Protein AF-A0A1F8X0F4-F1 (afdb_monomer)

pLDDT: mean 81.15, std 16.28, range [40.66, 98.38]

Structure (mmCIF, N/CA/C/O backbone):
data_AF-A0A1F8X0F4-F1
#
_entry.id   AF-A0A1F8X0F4-F1
#
loop_
_atom_site.group_PDB
_atom_site.id
_atom_site.type_symbol
_atom_site.label_atom_id
_atom_site.label_alt_id
_atom_site.label_comp_id
_atom_site.label_asym_id
_atom_site.label_entity_id
_atom_site.label_seq_id
_atom_site.pdbx_PDB_ins_code
_atom_site.Cartn_x
_atom_site.Cartn_y
_atom_site.Cartn_z
_atom_site.occupancy
_atom_site.B_iso_or_equiv
_atom_site.auth_seq_id
_atom_site.auth_comp_id
_atom_site.auth_asym_id
_atom_site.auth_atom_id
_atom_site.pdbx_PDB_model_num
ATOM 1 N N . MET A 1 1 ? -19.826 -10.451 -7.111 1.00 40.66 1 MET A N 1
ATOM 2 C CA . MET A 1 1 ? -19.339 -10.326 -8.500 1.00 40.66 1 MET A CA 1
ATOM 3 C C . MET A 1 1 ? -18.134 -11.232 -8.642 1.00 40.66 1 MET A C 1
ATOM 5 O O . MET A 1 1 ? -17.157 -11.017 -7.940 1.00 40.66 1 MET A O 1
ATOM 9 N N . THR A 1 2 ? -18.222 -12.269 -9.465 1.00 52.91 2 THR A N 1
ATOM 10 C CA . THR A 1 2 ? -17.067 -13.077 -9.873 1.00 52.91 2 THR A CA 1
ATOM 11 C C . THR A 1 2 ? -16.422 -12.373 -11.059 1.00 52.91 2 THR A C 1
ATOM 13 O O . THR A 1 2 ? -17.059 -12.229 -12.098 1.00 52.91 2 THR A O 1
ATOM 16 N N . ILE A 1 3 ? -15.214 -11.844 -10.869 1.00 61.50 3 ILE A N 1
ATOM 17 C CA . ILE A 1 3 ? -14.435 -11.253 -11.961 1.00 61.50 3 ILE A CA 1
ATOM 18 C C . ILE A 1 3 ? -13.949 -12.408 -12.833 1.00 61.50 3 ILE A C 1
ATOM 20 O O . ILE A 1 3 ? -13.308 -13.326 -12.325 1.00 61.50 3 ILE A O 1
ATOM 24 N N . ASP A 1 4 ? -14.293 -12.363 -14.115 1.00 71.62 4 ASP A N 1
ATOM 25 C CA . ASP A 1 4 ? -13.789 -13.286 -15.125 1.00 71.62 4 ASP A CA 1
ATOM 26 C C . ASP A 1 4 ? -12.295 -12.983 -15.384 1.00 71.62 4 ASP A C 1
ATOM 28 O O . ASP A 1 4 ? -11.974 -11.855 -15.788 1.00 71.62 4 ASP A O 1
ATOM 32 N N . PRO A 1 5 ? -11.377 -13.930 -15.102 1.00 60.72 5 PRO A N 1
ATOM 33 C CA . PRO A 1 5 ? -9.943 -13.732 -15.284 1.00 60.72 5 PRO A CA 1
ATOM 34 C C . PRO A 1 5 ? -9.582 -13.373 -16.727 1.00 60.72 5 PRO A C 1
ATOM 36 O O . PRO A 1 5 ? -8.824 -12.427 -16.939 1.00 60.72 5 PRO A O 1
ATOM 39 N N . GLU A 1 6 ? -10.159 -14.062 -17.713 1.00 65.94 6 GLU A N 1
ATOM 40 C CA . GLU A 1 6 ? -9.899 -13.827 -19.134 1.00 65.94 6 GLU A CA 1
ATOM 41 C C . GLU A 1 6 ? -10.255 -12.389 -19.524 1.00 65.94 6 GLU A C 1
ATOM 43 O O . GLU A 1 6 ? -9.454 -11.689 -20.148 1.00 65.94 6 GLU A O 1
ATOM 48 N N . PHE A 1 7 ? -11.410 -11.901 -19.065 1.00 68.19 7 PHE A N 1
ATOM 49 C CA . PHE A 1 7 ? -11.855 -10.535 -19.339 1.00 68.19 7 PHE A CA 1
ATOM 50 C C . PHE A 1 7 ? -10.966 -9.474 -18.669 1.00 68.19 7 PHE A C 1
ATOM 52 O O . PHE A 1 7 ? -10.709 -8.406 -19.235 1.00 68.19 7 PHE A O 1
ATOM 59 N N . PHE A 1 8 ? -10.472 -9.749 -17.459 1.00 63.84 8 PHE A N 1
ATOM 60 C CA . PHE A 1 8 ? -9.534 -8.866 -16.766 1.00 63.84 8 PHE A CA 1
ATOM 61 C C . PHE A 1 8 ? -8.201 -8.759 -17.522 1.00 63.84 8 PHE A C 1
ATOM 63 O O . PHE A 1 8 ? -7.696 -7.653 -17.736 1.00 63.84 8 PHE A O 1
ATOM 70 N N . TYR A 1 9 ? -7.659 -9.890 -17.981 1.00 60.19 9 TYR A N 1
ATOM 71 C CA . TYR A 1 9 ? -6.401 -9.924 -18.724 1.00 60.19 9 TYR A CA 1
ATOM 72 C C . TYR A 1 9 ? -6.515 -9.323 -20.131 1.00 60.19 9 TYR A C 1
ATOM 74 O O . TYR A 1 9 ? -5.599 -8.615 -20.556 1.00 60.19 9 TYR A O 1
ATOM 82 N N . GLU A 1 10 ? -7.633 -9.516 -20.837 1.00 63.59 10 GLU A N 1
ATOM 83 C CA . GLU A 1 10 ? -7.865 -8.867 -22.137 1.00 63.59 10 GLU A CA 1
ATOM 84 C C . GLU A 1 10 ? -7.915 -7.339 -22.025 1.00 63.59 10 GLU A C 1
ATOM 86 O O . GLU A 1 10 ? -7.303 -6.640 -22.837 1.00 63.59 10 GLU A O 1
ATOM 91 N N . ARG A 1 11 ? -8.568 -6.794 -20.987 1.00 59.97 11 ARG A N 1
ATOM 92 C CA . ARG A 1 11 ? -8.581 -5.337 -20.756 1.00 59.97 11 ARG A CA 1
ATOM 93 C C . ARG A 1 11 ? -7.194 -4.779 -20.456 1.00 59.97 11 ARG A C 1
ATOM 95 O O . ARG A 1 11 ? -6.900 -3.655 -20.859 1.00 59.97 11 ARG A O 1
ATOM 102 N N . LEU A 1 12 ? -6.343 -5.550 -19.783 1.00 58.25 12 LEU A N 1
ATOM 103 C CA . LEU A 1 12 ? -4.957 -5.163 -19.523 1.00 58.25 12 LEU A CA 1
ATOM 104 C C . LEU A 1 12 ? -4.124 -5.128 -20.807 1.00 58.25 12 LEU A C 1
ATOM 106 O O . LEU A 1 12 ? -3.413 -4.153 -21.045 1.00 58.25 12 LEU A O 1
ATOM 110 N N . LYS A 1 13 ? -4.286 -6.127 -21.678 1.00 54.56 13 LYS A N 1
ATOM 111 C CA . LYS A 1 13 ? -3.525 -6.289 -22.926 1.00 54.56 13 LYS A CA 1
ATOM 112 C C . LYS A 1 13 ? -3.634 -5.099 -23.893 1.00 54.56 13 LYS A C 1
ATOM 114 O O . LYS A 1 13 ? -2.693 -4.831 -24.632 1.00 54.56 13 LYS A O 1
ATOM 119 N N . HIS A 1 14 ? -4.752 -4.371 -23.880 1.00 55.88 14 HIS A N 1
ATOM 120 C CA . HIS A 1 14 ? -4.984 -3.210 -24.755 1.00 55.88 14 HIS A CA 1
ATOM 121 C C . HIS A 1 14 ? -4.685 -1.850 -24.104 1.00 55.88 14 HIS A C 1
ATOM 123 O O . HIS A 1 14 ? -4.818 -0.819 -24.758 1.00 55.88 14 HIS A O 1
ATOM 129 N N . SER A 1 15 ? -4.281 -1.828 -22.831 1.00 57.03 15 SER A N 1
ATOM 130 C CA . SER A 1 15 ? -4.058 -0.586 -22.075 1.00 57.03 15 SER A CA 1
ATOM 131 C C . SER A 1 15 ? -2.681 0.053 -22.294 1.00 57.03 15 SER A C 1
ATOM 133 O O . SER A 1 15 ? -2.433 1.148 -21.796 1.00 57.03 15 SER A O 1
ATOM 135 N N . GLY A 1 16 ? -1.774 -0.625 -23.005 1.00 57.06 16 GLY A N 1
ATOM 136 C CA . GLY A 1 16 ? -0.374 -0.206 -23.131 1.00 57.06 16 GLY A CA 1
ATOM 137 C C . GLY A 1 16 ? 0.462 -0.413 -21.860 1.00 57.06 16 GLY A C 1
ATOM 138 O O . GLY A 1 16 ? 1.663 -0.184 -21.901 1.00 57.06 16 GLY A O 1
ATOM 139 N N . MET A 1 17 ? -0.141 -0.871 -20.756 1.00 55.72 17 MET A N 1
ATOM 140 C CA . MET A 1 17 ? 0.570 -1.394 -19.587 1.00 55.72 17 MET A CA 1
ATOM 141 C C . MET A 1 17 ? 0.722 -2.903 -19.730 1.00 55.72 17 MET A C 1
ATOM 143 O O . MET A 1 17 ? -0.274 -3.617 -19.885 1.00 55.72 17 MET A O 1
ATOM 147 N N . GLU A 1 18 ? 1.947 -3.417 -19.638 1.00 63.50 18 GLU A N 1
ATOM 148 C CA . GLU A 1 18 ? 2.117 -4.858 -19.546 1.00 63.50 18 GLU A CA 1
ATOM 149 C C . GLU A 1 18 ? 1.678 -5.342 -18.160 1.00 63.50 18 GLU A C 1
ATOM 151 O O . GLU A 1 18 ? 1.882 -4.674 -17.147 1.00 63.50 18 GLU A O 1
ATOM 156 N N . ILE A 1 19 ? 1.117 -6.555 -18.082 1.00 64.25 19 ILE A N 1
ATOM 157 C CA . ILE A 1 19 ? 0.841 -7.243 -16.803 1.00 64.25 19 ILE A CA 1
ATOM 158 C C . ILE A 1 19 ? 2.097 -7.235 -15.917 1.00 64.25 19 ILE A C 1
ATOM 160 O O . ILE A 1 19 ? 2.005 -7.116 -14.693 1.00 64.25 19 ILE A O 1
ATOM 164 N N . ARG A 1 20 ? 3.275 -7.307 -16.550 1.00 60.12 20 ARG A N 1
ATOM 165 C CA . ARG A 1 20 ? 4.570 -7.134 -15.90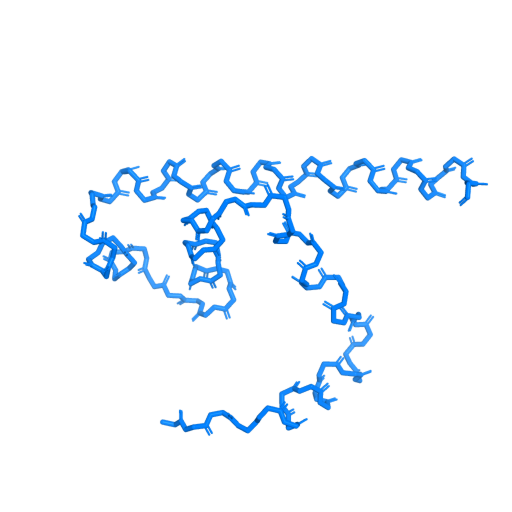4 1.00 60.12 20 ARG A CA 1
ATOM 166 C C . ARG A 1 20 ? 4.639 -5.818 -15.136 1.00 60.12 20 ARG A C 1
ATOM 168 O O . ARG A 1 20 ? 4.992 -5.856 -13.974 1.00 60.12 20 ARG A O 1
ATOM 175 N N . ASP A 1 21 ? 4.242 -4.687 -15.696 1.00 63.91 21 ASP A N 1
ATOM 176 C CA . ASP A 1 21 ? 4.372 -3.378 -15.040 1.00 63.91 21 ASP A CA 1
ATOM 177 C C . ASP A 1 21 ? 3.421 -3.202 -13.841 1.00 63.91 21 ASP A C 1
ATOM 179 O O . ASP A 1 21 ? 3.681 -2.397 -12.944 1.00 63.91 21 ASP A O 1
ATOM 183 N N . ILE A 1 22 ? 2.360 -4.013 -13.778 1.00 66.81 22 ILE A N 1
ATOM 184 C CA . ILE A 1 22 ? 1.414 -4.068 -12.653 1.00 66.81 22 ILE A CA 1
ATOM 185 C C . ILE A 1 22 ? 1.888 -5.041 -11.569 1.00 66.81 22 ILE A C 1
ATOM 187 O O . ILE A 1 22 ? 1.777 -4.757 -10.379 1.00 66.81 22 ILE A O 1
ATOM 191 N N . LEU A 1 23 ? 2.424 -6.201 -11.952 1.00 69.00 23 LEU A N 1
ATOM 192 C CA . LEU A 1 23 ? 2.821 -7.246 -11.003 1.00 69.00 23 LEU A CA 1
ATOM 193 C C . LEU A 1 23 ? 4.272 -7.117 -10.523 1.00 69.00 23 LEU A C 1
ATOM 195 O O . LEU A 1 23 ? 4.583 -7.516 -9.402 1.00 69.00 23 LEU A O 1
ATOM 199 N N . TRP A 1 24 ? 5.157 -6.541 -11.335 1.00 65.38 24 TRP A N 1
ATOM 200 C CA . TRP A 1 24 ? 6.578 -6.349 -11.036 1.00 65.38 24 TRP A CA 1
ATOM 201 C C . TRP A 1 24 ? 6.833 -5.524 -9.770 1.00 65.38 24 TRP A C 1
ATOM 203 O O . TRP A 1 24 ? 7.624 -5.973 -8.938 1.00 65.38 24 TRP A O 1
ATOM 213 N N . PRO A 1 25 ? 6.115 -4.408 -9.521 1.00 69.88 25 PRO A N 1
ATOM 214 C CA . PRO A 1 25 ? 6.224 -3.669 -8.263 1.00 69.88 25 PRO A CA 1
ATOM 215 C C . PRO A 1 25 ? 5.981 -4.533 -7.016 1.00 69.88 25 PRO A C 1
ATOM 217 O O . PRO A 1 25 ? 6.514 -4.264 -5.944 1.00 69.88 25 PRO A O 1
ATOM 220 N N . LEU A 1 26 ? 5.184 -5.597 -7.143 1.00 78.69 26 LEU A N 1
ATOM 221 C CA . LEU A 1 26 ? 4.769 -6.434 -6.021 1.00 78.69 26 LEU A CA 1
ATOM 222 C C . LEU A 1 26 ? 5.761 -7.558 -5.689 1.00 78.69 26 LEU A C 1
ATOM 224 O O . LEU A 1 26 ? 5.637 -8.176 -4.625 1.00 78.69 26 LEU A O 1
ATOM 228 N N . ALA A 1 27 ? 6.724 -7.844 -6.573 1.00 79.81 27 ALA A N 1
ATOM 229 C CA . ALA A 1 27 ? 7.636 -8.979 -6.436 1.00 79.81 27 ALA A CA 1
ATOM 230 C C . ALA A 1 27 ? 8.554 -8.849 -5.207 1.00 79.81 27 ALA A C 1
ATOM 232 O O . ALA A 1 27 ? 8.753 -9.825 -4.485 1.00 79.81 27 ALA A O 1
ATOM 233 N N . GLY A 1 28 ? 9.039 -7.634 -4.925 1.00 84.94 28 GLY A N 1
ATOM 234 C CA . GLY A 1 28 ? 9.893 -7.332 -3.767 1.00 84.94 28 GLY A CA 1
ATOM 235 C C . GLY A 1 28 ? 9.145 -7.169 -2.437 1.00 84.94 28 GLY A C 1
ATOM 236 O O . GLY A 1 28 ? 9.768 -6.990 -1.387 1.00 84.94 28 GLY A O 1
ATOM 237 N N . LEU A 1 29 ? 7.810 -7.219 -2.459 1.00 9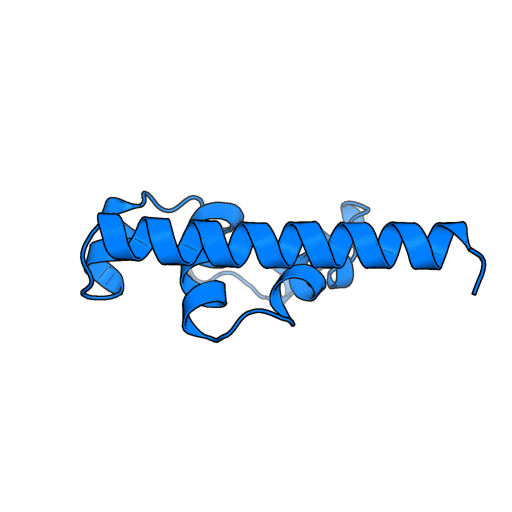2.25 29 LEU A N 1
ATOM 238 C CA . LEU A 1 29 ? 6.983 -7.063 -1.268 1.00 92.25 29 LEU A CA 1
ATOM 239 C C . LEU A 1 29 ? 6.767 -8.403 -0.572 1.00 92.25 29 LEU A C 1
ATOM 241 O O . LEU A 1 29 ? 6.448 -9.413 -1.212 1.00 92.25 29 LEU A O 1
ATOM 245 N N . ASN A 1 30 ? 6.854 -8.397 0.760 1.00 94.25 30 ASN A N 1
ATOM 246 C CA . ASN A 1 30 ? 6.415 -9.546 1.549 1.00 94.25 30 ASN A CA 1
ATOM 247 C C . ASN A 1 30 ? 4.878 -9.709 1.459 1.00 94.25 30 ASN A C 1
ATOM 249 O O . ASN A 1 30 ? 4.183 -8.769 1.063 1.00 94.25 30 ASN A O 1
ATOM 253 N N . PRO A 1 31 ? 4.308 -10.867 1.846 1.00 94.19 31 PRO A N 1
ATOM 254 C CA . PRO A 1 31 ? 2.875 -11.124 1.673 1.00 94.19 31 PRO A CA 1
ATOM 255 C C . PRO A 1 31 ? 1.956 -10.066 2.297 1.00 94.19 31 PRO A C 1
ATOM 257 O O . PRO A 1 31 ? 0.907 -9.750 1.741 1.00 94.19 31 PRO A O 1
ATOM 260 N N . ARG A 1 32 ? 2.351 -9.487 3.437 1.00 95.00 32 ARG A N 1
ATOM 261 C CA . ARG A 1 32 ? 1.538 -8.504 4.158 1.00 95.00 32 ARG A CA 1
ATOM 262 C C . ARG A 1 32 ? 1.642 -7.105 3.553 1.00 95.00 32 ARG A C 1
ATOM 264 O O . ARG A 1 32 ? 0.627 -6.430 3.441 1.00 95.00 32 ARG A O 1
ATOM 271 N N . GLU A 1 33 ? 2.833 -6.696 3.128 1.00 96.12 33 GLU A N 1
ATOM 272 C CA . GLU A 1 33 ? 3.036 -5.475 2.334 1.00 96.12 33 GLU A CA 1
ATOM 273 C C . GLU A 1 33 ? 2.237 -5.537 1.033 1.00 96.12 33 GLU A C 1
ATOM 275 O O . GLU A 1 33 ? 1.500 -4.610 0.716 1.00 96.12 33 GLU A O 1
ATOM 280 N N . ARG A 1 34 ? 2.320 -6.668 0.324 1.00 94.56 34 ARG A N 1
ATOM 281 C CA . ARG A 1 34 ? 1.624 -6.884 -0.945 1.00 94.56 34 ARG A CA 1
ATOM 282 C C . ARG A 1 34 ? 0.110 -6.795 -0.802 1.00 94.56 34 ARG A C 1
ATOM 284 O O . ARG A 1 34 ? -0.527 -6.151 -1.629 1.00 94.56 34 ARG A O 1
ATOM 291 N N . ALA A 1 35 ? -0.453 -7.425 0.228 1.00 94.56 35 ALA A N 1
ATOM 292 C CA . ALA A 1 35 ? -1.891 -7.396 0.479 1.00 94.56 35 ALA A CA 1
ATOM 293 C C . ALA A 1 35 ? -2.384 -5.967 0.748 1.00 94.56 35 ALA A C 1
ATOM 295 O O . ALA A 1 35 ? -3.244 -5.476 0.024 1.00 94.56 35 ALA A O 1
ATOM 296 N N . VAL A 1 36 ? -1.758 -5.261 1.699 1.00 96.25 36 VAL A N 1
ATOM 297 C CA . VAL A 1 36 ? -2.123 -3.873 2.036 1.00 96.25 36 VAL A CA 1
ATOM 298 C C . VAL A 1 36 ? -1.9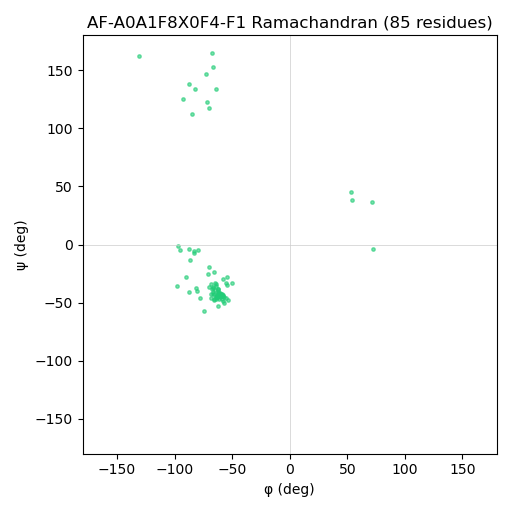61 -2.942 0.832 1.00 96.25 36 VAL A C 1
ATOM 300 O O . VAL A 1 36 ? -2.847 -2.135 0.562 1.00 96.25 36 VAL A O 1
ATOM 303 N N . PHE A 1 37 ? -0.863 -3.072 0.083 1.00 94.88 37 PHE A N 1
ATOM 304 C CA . PHE A 1 37 ? -0.617 -2.276 -1.119 1.00 94.88 37 PHE A CA 1
ATOM 305 C C . PHE A 1 37 ? -1.686 -2.521 -2.192 1.00 94.88 37 PHE A C 1
ATOM 307 O O . PHE A 1 37 ? -2.231 -1.570 -2.743 1.00 94.88 37 PHE A O 1
ATOM 314 N N . THR A 1 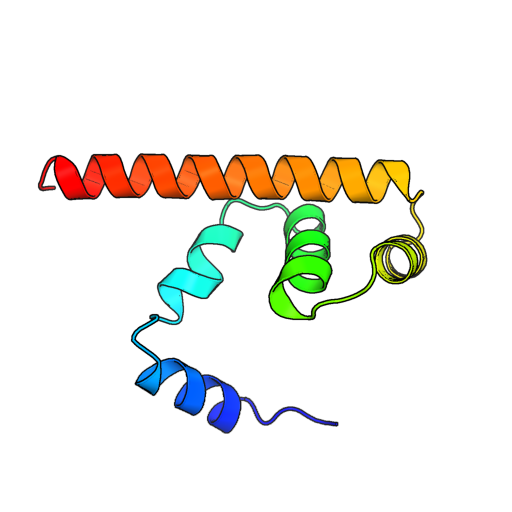38 ? -2.014 -3.787 -2.463 1.00 92.12 38 THR A N 1
ATOM 315 C CA . THR A 1 38 ? -3.009 -4.172 -3.479 1.00 92.12 38 THR A CA 1
ATOM 316 C C . THR A 1 38 ? -4.408 -3.699 -3.091 1.00 92.12 38 THR A C 1
ATOM 318 O O . THR A 1 38 ? -5.101 -3.088 -3.902 1.00 92.12 38 THR A O 1
ATOM 321 N N . GLU A 1 39 ? -4.819 -3.938 -1.845 1.00 94.44 39 GLU A N 1
ATOM 322 C CA . GLU A 1 39 ? -6.127 -3.517 -1.335 1.00 94.44 39 GLU A CA 1
ATOM 323 C C . GLU A 1 39 ? -6.308 -2.001 -1.438 1.00 94.44 39 GLU A C 1
ATOM 325 O O . GLU A 1 39 ? -7.371 -1.533 -1.852 1.00 94.44 39 GLU A O 1
ATOM 330 N N . TYR A 1 40 ? -5.267 -1.238 -1.102 1.00 95.06 40 TYR A N 1
ATOM 331 C CA . TYR A 1 40 ? -5.313 0.217 -1.143 1.00 95.06 40 TYR A CA 1
ATOM 332 C C . TYR A 1 40 ? -5.249 0.765 -2.574 1.00 95.06 40 TYR A C 1
ATOM 334 O O . TYR A 1 40 ? -6.168 1.460 -2.997 1.00 95.06 40 TYR A O 1
ATOM 342 N N . HIS A 1 41 ? -4.206 0.434 -3.342 1.00 90.44 41 HIS A N 1
ATOM 343 C CA . HIS A 1 41 ? -3.96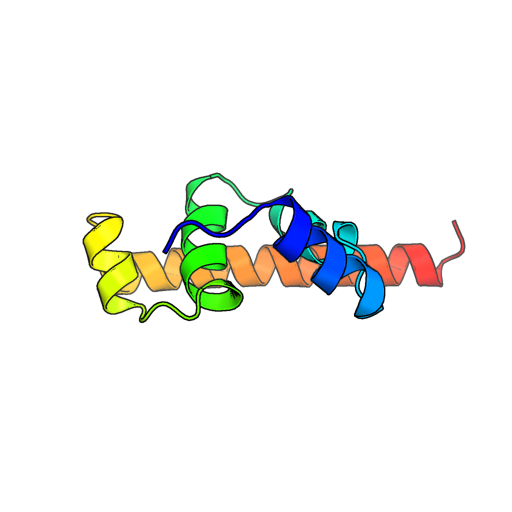1 1.051 -4.652 1.00 90.44 41 HIS A CA 1
ATOM 344 C C . HIS A 1 41 ? -4.778 0.438 -5.783 1.00 90.44 41 HIS A C 1
ATOM 346 O O . HIS A 1 41 ? -5.204 1.154 -6.683 1.00 90.44 41 HIS A O 1
ATOM 352 N N . TYR A 1 42 ? -4.985 -0.881 -5.778 1.00 86.94 42 TYR A N 1
ATOM 353 C CA . TYR A 1 42 ? -5.610 -1.569 -6.916 1.00 86.94 42 TYR A CA 1
ATOM 354 C C . TYR A 1 42 ? -7.097 -1.806 -6.703 1.00 86.94 42 TYR A C 1
ATOM 356 O O . TYR A 1 42 ? -7.873 -1.720 -7.651 1.00 86.94 42 TYR A O 1
ATOM 364 N N . TRP A 1 43 ? -7.514 -2.080 -5.467 1.00 89.56 43 TRP A N 1
ATOM 365 C CA . TRP A 1 43 ? -8.934 -2.247 -5.145 1.00 89.56 43 TRP A CA 1
ATOM 366 C C . TRP A 1 43 ? -9.587 -0.970 -4.620 1.00 89.56 43 TRP A C 1
ATOM 368 O O . TRP A 1 43 ? -10.800 -0.958 -4.429 1.00 89.56 43 TRP A O 1
ATOM 378 N N . ASN A 1 44 ? -8.810 0.101 -4.412 1.00 90.62 44 ASN A N 1
ATOM 379 C CA . ASN A 1 44 ? -9.296 1.380 -3.892 1.00 90.62 44 ASN A CA 1
ATOM 380 C C . ASN A 1 44 ? -10.056 1.217 -2.559 1.00 90.62 44 ASN A C 1
ATOM 382 O O . ASN A 1 44 ? -11.095 1.837 -2.317 1.00 90.62 44 ASN A O 1
ATOM 386 N N . THR A 1 45 ? -9.566 0.318 -1.701 1.00 93.19 45 THR A N 1
ATOM 387 C CA . THR A 1 45 ? -10.201 -0.010 -0.423 1.00 93.19 45 THR A CA 1
ATOM 388 C C . THR A 1 45 ? -9.817 1.021 0.628 1.00 93.19 45 THR A C 1
ATOM 390 O O . THR A 1 45 ? -8.647 1.358 0.812 1.00 93.19 45 THR A O 1
ATOM 393 N N . HIS A 1 46 ? -10.806 1.501 1.380 1.00 97.00 46 HIS A N 1
ATOM 394 C CA . HIS A 1 46 ? -10.564 2.466 2.444 1.00 97.00 46 HIS A CA 1
ATOM 395 C C . HIS A 1 46 ? -9.684 1.867 3.557 1.00 97.00 46 HIS A C 1
ATOM 397 O O . HIS A 1 46 ? -9.968 0.787 4.072 1.00 97.00 46 HIS A O 1
ATOM 403 N N . MET A 1 47 ? -8.671 2.611 4.012 1.00 97.19 47 MET A N 1
ATOM 404 C CA . MET A 1 47 ? -7.647 2.118 4.947 1.00 97.19 47 MET A CA 1
ATOM 405 C C . MET A 1 47 ? -8.207 1.532 6.257 1.00 97.19 47 MET A C 1
ATOM 407 O O . MET A 1 47 ? -7.662 0.573 6.796 1.00 97.19 47 MET A O 1
ATOM 411 N N . LYS A 1 48 ? -9.324 2.068 6.768 1.00 97.75 48 LYS A N 1
ATOM 412 C CA . LYS A 1 48 ? -10.013 1.493 7.944 1.00 97.75 48 LYS A CA 1
ATOM 413 C C . LYS A 1 48 ? -10.488 0.055 7.708 1.00 97.75 48 LYS A C 1
ATOM 415 O O . LYS A 1 48 ? -10.295 -0.782 8.578 1.00 97.75 48 LYS A O 1
ATOM 420 N N . VAL A 1 49 ? -11.036 -0.230 6.526 1.00 97.94 49 VAL A N 1
ATOM 421 C CA . VAL A 1 49 ? -11.519 -1.570 6.155 1.00 97.94 49 VAL A CA 1
ATOM 422 C C . VAL A 1 49 ? -10.346 -2.541 6.031 1.00 97.94 49 VAL A C 1
ATOM 424 O O . VAL A 1 49 ? -10.439 -3.673 6.491 1.00 97.94 49 VAL A O 1
ATOM 427 N N . ILE A 1 50 ? -9.214 -2.079 5.492 1.00 97.75 50 ILE A N 1
ATOM 428 C CA . ILE A 1 50 ? -7.970 -2.863 5.421 1.00 97.75 50 ILE A CA 1
ATOM 429 C C . ILE A 1 50 ? -7.447 -3.171 6.835 1.00 97.75 50 ILE A C 1
ATOM 431 O O . ILE A 1 50 ? -7.088 -4.301 7.154 1.00 97.75 50 ILE A O 1
ATOM 435 N N . ALA A 1 51 ? -7.424 -2.181 7.729 1.00 98.06 51 ALA A N 1
ATOM 436 C CA . ALA A 1 51 ? -6.979 -2.390 9.107 1.00 98.06 51 ALA A CA 1
ATOM 437 C C . ALA A 1 51 ? -7.848 -3.435 9.838 1.00 98.06 51 ALA A C 1
ATOM 439 O O . ALA A 1 51 ? -7.326 -4.329 10.514 1.00 98.06 51 ALA A O 1
ATOM 440 N N . GLU A 1 52 ? -9.168 -3.354 9.649 1.00 98.00 52 GLU A N 1
ATOM 441 C CA . GLU A 1 52 ? -10.140 -4.312 10.179 1.00 98.00 52 GLU A CA 1
ATOM 442 C C . GLU A 1 52 ? -9.954 -5.718 9.586 1.00 98.00 52 GLU A C 1
ATOM 444 O O . GLU A 1 52 ? -9.883 -6.689 10.346 1.00 98.00 52 GLU A O 1
ATOM 449 N N . SER A 1 53 ? -9.799 -5.846 8.261 1.00 96.81 53 SER A N 1
ATOM 450 C CA . SER A 1 53 ? -9.622 -7.139 7.579 1.00 96.81 53 SER A CA 1
ATOM 451 C C . SER A 1 53 ? -8.339 -7.853 8.024 1.00 96.81 53 SER A C 1
ATOM 453 O O . SER A 1 53 ? -8.348 -9.059 8.288 1.00 96.81 53 SER A O 1
ATOM 455 N N . HIS A 1 54 ? -7.250 -7.101 8.212 1.00 95.94 54 HIS A N 1
ATOM 456 C CA . HIS A 1 54 ? -5.954 -7.615 8.666 1.00 95.94 54 HIS A CA 1
ATOM 457 C C . HIS A 1 54 ? -5.841 -7.779 10.184 1.00 95.94 54 HIS A C 1
ATOM 459 O O . HIS A 1 54 ? -4.828 -8.310 10.656 1.00 95.94 54 HIS A O 1
ATOM 465 N N . ARG A 1 55 ? -6.855 -7.346 10.946 1.00 97.12 55 ARG A N 1
ATOM 466 C CA . ARG A 1 55 ? -6.887 -7.351 12.420 1.00 97.12 55 ARG A CA 1
ATOM 467 C C . ARG A 1 55 ? -5.670 -6.658 13.040 1.00 97.12 55 ARG A C 1
ATOM 469 O O . ARG A 1 55 ? -5.047 -7.168 13.973 1.00 97.12 55 ARG A O 1
ATOM 476 N N . ILE A 1 56 ? -5.311 -5.496 12.504 1.00 97.00 56 ILE A N 1
ATOM 477 C CA . ILE A 1 56 ? -4.199 -4.667 12.984 1.00 97.00 56 ILE A CA 1
ATOM 478 C C . ILE A 1 56 ? -4.653 -3.218 13.157 1.00 97.00 56 ILE A C 1
ATOM 480 O O . ILE A 1 56 ? -5.683 -2.803 12.639 1.00 97.00 56 ILE A O 1
ATOM 484 N N . SER A 1 57 ? -3.888 -2.424 13.908 1.00 98.19 57 SER A N 1
ATOM 485 C CA . SER A 1 57 ? -4.234 -1.017 14.102 1.00 98.19 57 SER A CA 1
ATOM 486 C C . SER A 1 57 ? -4.123 -0.220 12.801 1.00 98.19 57 SER A C 1
ATOM 488 O O . SER A 1 57 ? -3.293 -0.509 11.933 1.00 98.19 57 SER A O 1
ATOM 490 N N . LEU A 1 58 ? -4.912 0.851 12.705 1.00 97.94 58 LEU A N 1
ATOM 491 C CA . LEU A 1 58 ? -4.875 1.765 11.566 1.00 97.94 58 LEU A CA 1
ATOM 492 C C . LEU A 1 58 ? -3.457 2.313 11.326 1.00 97.94 58 LEU A C 1
ATOM 494 O O . LEU A 1 58 ? -2.951 2.248 10.211 1.00 97.94 58 LEU A O 1
ATOM 498 N N . GLY A 1 59 ? -2.771 2.752 12.388 1.00 98.12 59 GLY A N 1
ATOM 499 C CA . GLY A 1 59 ? -1.391 3.244 12.298 1.00 98.12 59 GLY A CA 1
ATOM 500 C C . GLY A 1 59 ? -0.396 2.186 11.812 1.00 98.12 59 GLY A C 1
ATOM 501 O O . GLY A 1 59 ? 0.481 2.486 11.005 1.00 98.12 59 GLY A O 1
ATOM 502 N N . ARG A 1 60 ? -0.554 0.922 12.232 1.00 97.88 60 ARG A N 1
ATOM 503 C CA . ARG A 1 60 ? 0.293 -0.173 11.735 1.00 97.88 60 ARG A CA 1
ATOM 504 C C . ARG A 1 60 ? 0.025 -0.480 10.265 1.00 97.88 60 ARG A C 1
ATOM 506 O O . ARG A 1 60 ? 0.964 -0.821 9.554 1.00 97.88 60 ARG A O 1
ATOM 513 N N . THR A 1 61 ? -1.218 -0.334 9.819 1.00 98.19 61 THR A N 1
ATOM 514 C CA . THR A 1 61 ? -1.602 -0.517 8.414 1.00 98.19 61 THR A CA 1
ATOM 515 C C . THR A 1 61 ? -0.955 0.553 7.535 1.00 98.19 61 THR A C 1
ATOM 517 O O . THR A 1 61 ? -0.286 0.204 6.566 1.00 98.19 61 THR A O 1
ATOM 520 N N . TYR A 1 62 ? -1.005 1.829 7.941 1.00 98.31 62 TYR A N 1
ATOM 521 C CA . TYR A 1 62 ? -0.267 2.908 7.267 1.00 98.31 62 TYR A CA 1
ATOM 522 C C . TYR A 1 62 ? 1.245 2.655 7.230 1.00 98.31 62 TYR A C 1
ATOM 524 O O . TYR A 1 62 ? 1.863 2.805 6.183 1.00 98.31 62 TYR A O 1
ATOM 532 N N . ALA A 1 63 ? 1.846 2.206 8.335 1.00 98.38 63 ALA A N 1
ATOM 533 C CA . ALA A 1 63 ? 3.278 1.901 8.375 1.00 98.38 63 ALA A CA 1
ATOM 534 C C . ALA A 1 63 ? 3.681 0.708 7.484 1.00 98.38 63 ALA A C 1
ATOM 536 O O . ALA A 1 63 ? 4.852 0.567 7.128 1.00 98.38 63 ALA A O 1
ATOM 537 N N . ILE A 1 64 ? 2.751 -0.201 7.180 1.00 98.00 64 ILE A N 1
ATOM 538 C CA . ILE A 1 64 ? 2.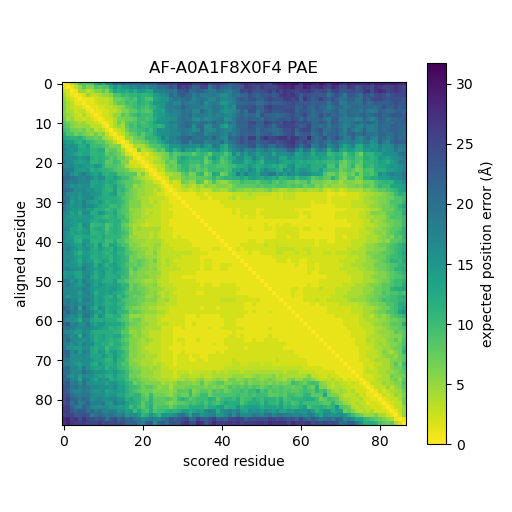968 -1.279 6.207 1.00 98.00 64 ILE A CA 1
ATOM 539 C C . ILE A 1 64 ? 2.840 -0.727 4.787 1.00 98.00 64 ILE A C 1
ATOM 541 O O . ILE A 1 64 ? 3.718 -1.003 3.976 1.00 98.00 64 ILE A O 1
ATOM 545 N N . LEU A 1 65 ? 1.799 0.069 4.510 1.00 97.25 65 LEU A N 1
ATOM 546 C CA . LEU A 1 65 ? 1.605 0.694 3.201 1.00 97.25 65 LEU A CA 1
ATOM 547 C C . LEU A 1 65 ? 2.818 1.549 2.818 1.00 97.25 65 LEU A C 1
ATOM 549 O O . LEU A 1 65 ? 3.392 1.330 1.761 1.00 97.25 65 LEU A O 1
ATOM 553 N N . TYR A 1 66 ? 3.258 2.435 3.711 1.00 97.44 66 TYR A N 1
ATOM 554 C CA . TYR A 1 66 ? 4.386 3.333 3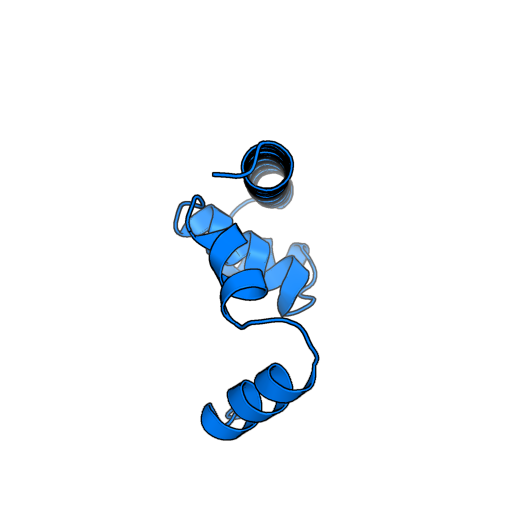.465 1.00 97.44 66 TYR A CA 1
ATOM 555 C C . TYR A 1 66 ? 5.671 2.569 3.106 1.00 97.44 66 TYR A C 1
ATOM 557 O O . TYR A 1 66 ? 6.328 2.869 2.116 1.00 97.44 66 TYR A O 1
ATOM 565 N N . ARG A 1 67 ? 5.993 1.500 3.849 1.00 96.81 67 ARG A N 1
ATOM 566 C CA . ARG A 1 67 ? 7.150 0.641 3.535 1.00 96.81 67 ARG A CA 1
ATOM 567 C C . ARG A 1 67 ? 7.009 -0.083 2.198 1.00 96.81 67 ARG A C 1
ATOM 569 O O . ARG A 1 67 ? 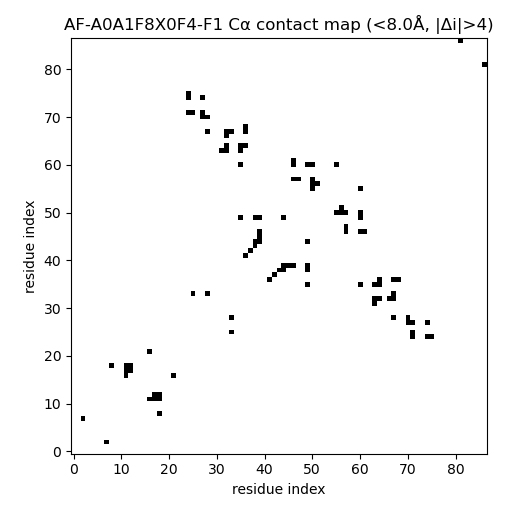8.005 -0.301 1.514 1.00 96.81 67 ARG A O 1
ATOM 576 N N . ALA A 1 68 ? 5.795 -0.499 1.843 1.00 95.44 68 ALA A N 1
ATOM 577 C CA . ALA A 1 68 ? 5.535 -1.114 0.550 1.00 95.44 68 ALA A CA 1
ATOM 578 C C . ALA A 1 68 ? 5.725 -0.102 -0.593 1.00 95.44 68 ALA A C 1
ATOM 580 O O . ALA A 1 68 ? 6.360 -0.427 -1.593 1.00 95.44 68 ALA A O 1
ATOM 581 N N . GLU A 1 69 ? 5.237 1.127 -0.422 1.00 93.88 69 GLU A N 1
ATOM 582 C CA . GLU A 1 69 ? 5.396 2.223 -1.383 1.00 93.88 69 GLU A CA 1
ATOM 583 C C . GLU A 1 69 ? 6.861 2.613 -1.579 1.00 93.88 69 GLU A C 1
ATOM 585 O O . GLU A 1 69 ? 7.292 2.749 -2.722 1.00 93.88 69 GLU A O 1
ATOM 590 N N . GLU A 1 70 ? 7.649 2.704 -0.502 1.00 94.12 70 GLU A N 1
ATOM 591 C CA . GLU A 1 70 ? 9.093 2.953 -0.595 1.00 94.12 70 GLU A CA 1
ATOM 592 C C . GLU A 1 70 ? 9.796 1.877 -1.428 1.00 94.12 70 GLU A C 1
ATOM 594 O O . GLU A 1 70 ? 10.523 2.200 -2.364 1.00 94.12 70 GLU A O 1
ATOM 599 N N . LYS A 1 71 ? 9.535 0.591 -1.157 1.00 92.56 71 LYS A N 1
ATOM 600 C CA . LYS A 1 71 ? 10.138 -0.515 -1.922 1.00 92.56 71 LYS A CA 1
ATOM 601 C C . LYS A 1 71 ? 9.752 -0.483 -3.397 1.00 92.56 71 LYS A C 1
ATOM 603 O O . LYS A 1 71 ? 10.598 -0.723 -4.254 1.00 92.56 71 LYS A O 1
ATOM 608 N N . VAL A 1 72 ? 8.485 -0.191 -3.689 1.00 89.06 72 VAL A N 1
ATOM 609 C CA . VAL A 1 72 ? 7.990 -0.060 -5.064 1.00 89.06 72 VAL A CA 1
ATOM 610 C C . VAL A 1 72 ? 8.673 1.107 -5.777 1.00 89.06 72 VAL A C 1
ATOM 612 O O . VAL A 1 72 ? 9.105 0.948 -6.917 1.00 89.06 72 VAL A O 1
ATOM 615 N N . ALA A 1 73 ? 8.795 2.260 -5.118 1.00 87.19 73 ALA A N 1
ATOM 616 C CA . ALA A 1 73 ? 9.459 3.431 -5.677 1.00 87.19 73 ALA A CA 1
ATOM 617 C C . ALA A 1 73 ? 10.950 3.163 -5.939 1.00 87.19 73 ALA A C 1
ATOM 619 O O . ALA A 1 73 ? 11.438 3.448 -7.030 1.00 87.19 73 ALA A O 1
ATOM 620 N N . SER A 1 74 ? 11.655 2.539 -4.990 1.00 85.88 74 SER A N 1
ATOM 621 C CA . SER A 1 74 ? 13.064 2.165 -5.163 1.00 85.88 74 SER A CA 1
ATOM 622 C C . SER A 1 74 ? 13.270 1.171 -6.307 1.00 85.88 74 SER A C 1
ATOM 624 O O . SER A 1 74 ? 14.177 1.357 -7.112 1.00 85.88 74 SER A O 1
ATOM 626 N N . ALA A 1 75 ? 12.415 0.149 -6.426 1.00 83.75 75 ALA A N 1
ATOM 627 C CA . ALA A 1 75 ? 12.506 -0.834 -7.507 1.00 83.75 75 ALA A CA 1
ATOM 628 C C . ALA A 1 75 ? 12.261 -0.215 -8.894 1.00 83.75 75 ALA A C 1
ATOM 630 O O . ALA A 1 75 ? 12.856 -0.649 -9.877 1.00 83.75 75 ALA A O 1
ATOM 631 N N . ARG A 1 76 ? 11.398 0.807 -8.983 1.00 79.75 76 ARG A N 1
ATOM 632 C CA . ARG A 1 76 ? 11.185 1.566 -10.226 1.00 79.75 76 ARG A CA 1
ATOM 633 C C . ARG A 1 76 ? 12.408 2.401 -10.594 1.00 79.75 76 ARG A C 1
ATOM 635 O O . ARG A 1 76 ? 12.853 2.308 -11.727 1.00 79.75 76 ARG A O 1
ATOM 642 N N . SER A 1 77 ? 12.988 3.116 -9.627 1.00 79.31 77 SER A N 1
ATOM 643 C CA . SER A 1 77 ? 14.204 3.915 -9.840 1.00 79.31 77 SER A CA 1
ATOM 644 C C . SER A 1 77 ? 15.374 3.060 -10.334 1.00 79.31 77 SER A C 1
ATOM 646 O O . SER A 1 77 ? 16.043 3.432 -11.288 1.00 79.31 77 SER A O 1
ATOM 648 N N . GLN A 1 78 ? 15.588 1.884 -9.734 1.00 76.50 78 GLN A N 1
ATOM 649 C CA . GLN A 1 78 ? 16.646 0.959 -10.161 1.00 76.50 78 GLN A CA 1
ATOM 650 C C . GLN A 1 78 ? 16.435 0.464 -11.594 1.00 76.50 78 GLN A C 1
ATOM 652 O O . GLN A 1 78 ? 17.375 0.426 -12.378 1.00 76.50 78 GLN A O 1
ATOM 657 N N . LYS A 1 79 ? 15.192 0.135 -11.959 1.00 73.62 79 LYS A N 1
ATOM 658 C CA . LYS A 1 79 ? 14.860 -0.306 -13.316 1.00 73.62 79 LYS A CA 1
ATOM 659 C C . LYS A 1 79 ? 15.049 0.813 -14.348 1.00 73.62 79 LYS A C 1
ATOM 661 O O . LYS A 1 79 ? 15.574 0.557 -15.423 1.00 73.62 79 LYS A O 1
ATOM 666 N N . GLU A 1 80 ? 14.656 2.044 -14.022 1.00 73.19 80 GLU A N 1
ATOM 667 C CA . GLU A 1 80 ? 14.888 3.214 -14.881 1.00 73.19 80 GLU A CA 1
ATOM 668 C C . GLU A 1 80 ? 16.390 3.482 -15.076 1.00 73.19 80 GLU A C 1
ATOM 670 O O . GLU A 1 80 ? 16.819 3.809 -16.181 1.00 73.19 80 GLU A O 1
ATOM 675 N N . GLU A 1 81 ? 17.204 3.296 -14.032 1.00 70.81 81 GLU A N 1
ATOM 676 C CA . GLU A 1 81 ? 18.666 3.389 -14.119 1.00 70.81 81 GLU A CA 1
ATOM 677 C C . GLU A 1 81 ? 19.276 2.278 -14.992 1.00 70.81 81 GLU A C 1
ATOM 679 O O . GLU A 1 81 ? 20.151 2.569 -15.808 1.00 70.81 81 GLU A O 1
ATOM 684 N N . GLU A 1 82 ? 18.808 1.032 -14.868 1.00 72.19 82 GLU A N 1
ATOM 685 C CA . GLU A 1 82 ? 19.241 -0.100 -15.704 1.00 72.19 82 GLU A CA 1
ATOM 686 C C . GLU A 1 82 ? 18.879 0.112 -17.185 1.00 72.19 82 GLU A C 1
ATOM 688 O O . GLU A 1 82 ? 19.727 -0.061 -18.063 1.00 72.19 82 GLU A O 1
ATOM 693 N N . GLU A 1 83 ? 17.651 0.562 -17.469 1.00 72.88 83 GLU A N 1
ATOM 694 C CA . GLU A 1 83 ? 17.181 0.858 -18.829 1.00 72.88 83 GLU A CA 1
ATOM 695 C C . GLU A 1 83 ? 17.922 2.060 -19.447 1.00 72.88 83 GLU A C 1
ATOM 697 O O . GLU A 1 83 ? 18.254 2.041 -20.634 1.00 72.88 83 GLU A O 1
ATOM 702 N N . ALA A 1 84 ? 18.247 3.089 -18.655 1.00 66.62 84 ALA A N 1
ATOM 703 C CA . ALA A 1 84 ? 19.018 4.248 -19.113 1.00 66.62 84 ALA A CA 1
ATOM 704 C C . ALA A 1 84 ? 20.498 3.926 -19.389 1.00 66.62 84 ALA A C 1
ATOM 706 O O . ALA A 1 84 ? 21.140 4.614 -20.187 1.00 66.62 84 ALA A O 1
ATOM 707 N N . GLN A 1 85 ? 21.047 2.894 -18.741 1.00 68.19 85 GLN A N 1
ATOM 708 C CA . GLN A 1 85 ? 22.438 2.460 -18.911 1.00 68.19 85 GLN A CA 1
ATOM 709 C C . GLN A 1 85 ? 22.636 1.456 -20.060 1.00 68.19 85 GLN A C 1
ATOM 711 O O . GLN A 1 85 ? 23.780 1.147 -20.392 1.00 68.19 85 GLN A O 1
ATOM 716 N N . GLY A 1 86 ? 21.559 1.023 -20.729 1.00 50.41 86 GLY A N 1
ATOM 717 C CA . GLY A 1 86 ? 21.629 0.282 -21.992 1.00 50.41 86 GLY A CA 1
ATOM 718 C C . GLY A 1 86 ? 22.141 -1.156 -21.871 1.00 50.41 86 GLY A C 1
ATOM 719 O O . GLY A 1 86 ? 22.866 -1.606 -22.762 1.00 50.41 86 GLY A O 1
ATOM 720 N N . PHE A 1 87 ? 21.789 -1.852 -20.787 1.00 49.31 87 PHE A N 1
ATOM 721 C CA . PHE A 1 87 ? 21.991 -3.300 -20.654 1.00 49.31 87 PHE A CA 1
ATOM 722 C C . PHE A 1 87 ? 20.847 -4.111 -21.274 1.00 49.31 87 PHE A C 1
ATOM 724 O O . PHE A 1 87 ? 19.677 -3.680 -21.172 1.00 49.31 87 PHE A O 1
#

Sequence (87 aa):
MTIDPEFFYERLKHSGMEIRDILWPLAGLNPRERAVFTEYHYWNTHMKVIAESHRISLGRTYAILYRAEEKVASARSQKEEEEAQGF

Foldseek 3Di:
DDDDPVVVQVVCVPPPDDPCNVCVLLPPADPLLNQLQCCCPVVVHDLVVVCVVVVHDSVVSVVSPVVSVVSSVVSVVVVVVVVVVPD

Secondary structure (DSSP, 8-state):
----HHHHHHHHHTSS--HHHHHGGGTTS-HHHHHHHIIIIIS---HHHHHHHTTS-HHHHHHHHHHHHHHHHHHHHHHHH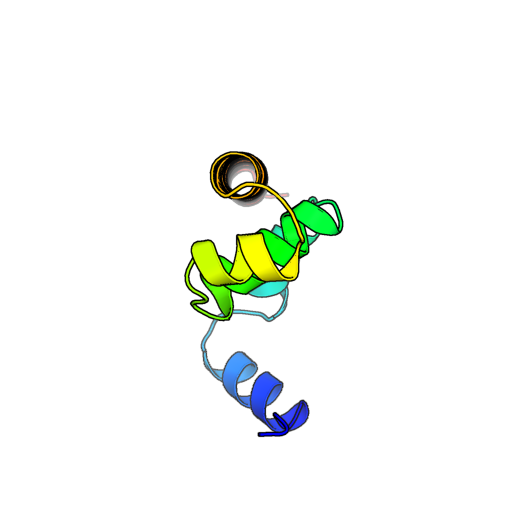HHHTT-

Nearest PDB structures (foldseek):
  6dvb-assembly1_F  TM=7.742E-01  e=1.513E-02  Mycobacterium tuberculosis H37Rv
  3hug-assembly6_K  TM=8.036E-01  e=2.038E-02  Mycobacterium tuberculosis H37Rv
  3hug-assembly4_M  TM=9.186E-01  e=6.721E-02  Mycobacterium tuberculosis H37Rv
  6kon-assembly1_F  TM=7.133E-01  e=1.920E-02  Mycobacterium tuberculosis H37Rv
  3hug-assembly1_C  TM=7.554E-01  e=2.915E-02  Mycobacterium tuberculosis H37Rv

Radius of gyration: 15.2 Å; Cα contacts (8 Å, |Δi|>4): 54; chains: 1; bounding box: 42×18×39 Å

Solvent-accessible surface area (backbone atoms only — not comparable to full-atom values): 5053 Å² total; per-residue (Å²): 135,87,80,56,64,68,61,56,52,55,59,38,70,75,65,82,51,52,70,58,74,70,49,55,56,45,69,85,39,55,75,67,29,36,49,51,40,42,41,40,75,76,65,65,43,58,64,66,59,53,13,60,74,71,72,48,53,57,69,58,43,51,60,36,34,53,55,36,52,51,52,30,52,51,54,48,53,53,49,54,52,46,61,73,69,69,116

Mean predicted aligned error: 9.04 Å